Protein AF-A0A1Z9WC55-F1 (afdb_monomer_lite)

Foldseek 3Di:
DKAKDFDPPPDDDDPDFRWTWTDDPCFIWIAGPVRDIDDRHNDPVVRVVVVVVVVVVVVCVVVPPDD

Radius of gyration: 13.15 Å; chains: 1; bounding box: 20×32×38 Å

Structure (mmCIF, N/CA/C/O backbone):
data_AF-A0A1Z9WC55-F1
#
_entry.id   AF-A0A1Z9WC55-F1
#
loop_
_atom_site.group_PDB
_atom_site.id
_atom_site.type_symbol
_atom_site.label_atom_id
_atom_site.label_alt_id
_atom_site.label_comp_id
_atom_site.label_asym_id
_atom_site.label_entity_id
_atom_site.label_seq_id
_atom_site.pdbx_PDB_ins_code
_atom_site.Cartn_x
_atom_site.Cartn_y
_atom_site.Cartn_z
_atom_site.occupancy
_atom_site.B_iso_or_equiv
_atom_site.auth_seq_id
_atom_site.auth_comp_id
_atom_site.auth_asym_id
_atom_site.auth_atom_id
_atom_site.pdbx_PDB_model_num
ATOM 1 N N . MET A 1 1 ? -2.051 -18.311 -8.994 1.00 60.16 1 MET A N 1
ATOM 2 C CA . MET A 1 1 ? -1.688 -18.858 -7.663 1.00 60.16 1 MET A CA 1
ATOM 3 C C . MET A 1 1 ? -1.153 -17.706 -6.827 1.00 60.16 1 MET A C 1
ATOM 5 O O . MET A 1 1 ? -0.313 -16.978 -7.342 1.00 60.16 1 MET A O 1
ATOM 9 N N . LYS A 1 2 ? -1.653 -17.491 -5.605 1.00 65.62 2 LYS A N 1
ATOM 10 C CA . LYS A 1 2 ? -1.147 -16.430 -4.717 1.00 65.62 2 LYS A CA 1
ATOM 11 C C . LYS A 1 2 ? 0.141 -16.919 -4.053 1.00 65.62 2 LYS A C 1
ATOM 13 O O . LYS A 1 2 ? 0.146 -18.027 -3.516 1.00 65.62 2 LYS A O 1
ATOM 18 N N . LYS A 1 3 ? 1.222 -16.139 -4.100 1.00 70.06 3 LYS A N 1
ATOM 19 C CA . LYS A 1 3 ? 2.465 -16.463 -3.384 1.00 70.06 3 LYS A CA 1
ATOM 20 C C . LYS A 1 3 ? 2.566 -15.533 -2.178 1.00 70.06 3 LYS A C 1
ATOM 22 O O . LYS A 1 3 ? 2.848 -14.346 -2.325 1.00 70.06 3 LYS A O 1
ATOM 27 N N . LEU A 1 4 ? 2.266 -16.082 -1.004 1.00 67.38 4 LEU A N 1
ATOM 28 C CA . LEU A 1 4 ? 2.345 -15.383 0.278 1.00 67.38 4 LEU A CA 1
ATOM 29 C C . LEU A 1 4 ? 3.811 -15.252 0.690 1.00 67.38 4 LEU A C 1
ATOM 31 O O . LEU A 1 4 ? 4.554 -16.234 0.656 1.00 67.38 4 LEU A O 1
ATOM 35 N N . ILE A 1 5 ? 4.227 -14.038 1.042 1.00 65.19 5 ILE A N 1
ATOM 36 C CA . ILE A 1 5 ? 5.568 -13.757 1.549 1.00 65.19 5 ILE A CA 1
ATOM 37 C C . ILE A 1 5 ? 5.377 -13.103 2.915 1.00 65.19 5 ILE A C 1
ATOM 39 O O . ILE A 1 5 ? 5.298 -11.886 3.032 1.00 65.19 5 ILE A O 1
ATOM 43 N N . SER A 1 6 ? 5.273 -13.912 3.968 1.00 56.69 6 SER A N 1
ATOM 44 C CA . SER A 1 6 ? 5.218 -13.377 5.328 1.00 56.69 6 SER A CA 1
ATOM 45 C C . SER A 1 6 ? 6.540 -12.660 5.618 1.00 56.69 6 SER A C 1
ATOM 47 O O . SER A 1 6 ? 7.576 -13.295 5.796 1.00 56.69 6 SER A O 1
ATOM 49 N N . ILE A 1 7 ? 6.517 -11.328 5.605 1.00 58.72 7 ILE A N 1
ATOM 50 C CA . ILE A 1 7 ? 7.652 -10.512 6.028 1.00 58.72 7 ILE A CA 1
ATOM 51 C C . ILE A 1 7 ? 7.485 -10.302 7.530 1.00 58.72 7 ILE A C 1
ATOM 53 O O . ILE A 1 7 ? 6.643 -9.517 7.957 1.00 58.72 7 ILE A O 1
ATOM 57 N N . GLU A 1 8 ? 8.262 -11.027 8.331 1.00 52.59 8 GLU A N 1
ATOM 58 C CA . GLU A 1 8 ? 8.381 -10.753 9.764 1.00 52.59 8 GLU A CA 1
ATOM 59 C C . GLU A 1 8 ? 9.106 -9.412 9.944 1.00 52.59 8 GLU A C 1
ATOM 61 O O . GLU A 1 8 ? 10.316 -9.304 9.746 1.00 52.59 8 GLU A O 1
ATOM 66 N N . MET A 1 9 ? 8.353 -8.360 10.269 1.00 50.94 9 MET A N 1
ATOM 67 C CA . MET A 1 9 ? 8.922 -7.073 10.663 1.00 50.94 9 MET A CA 1
ATOM 68 C C . MET A 1 9 ? 9.439 -7.196 12.098 1.00 50.94 9 MET A C 1
ATOM 70 O O . MET A 1 9 ? 8.668 -7.127 13.051 1.00 50.94 9 MET A O 1
ATOM 74 N N . ASN A 1 10 ? 10.741 -7.430 12.254 1.00 45.78 10 ASN A N 1
ATOM 75 C CA . ASN A 1 10 ? 11.370 -7.604 13.559 1.00 45.78 10 ASN A CA 1
ATOM 76 C C . ASN A 1 10 ? 11.938 -6.272 14.079 1.00 45.78 10 ASN A C 1
ATOM 78 O O . ASN A 1 10 ? 13.140 -6.046 14.007 1.00 45.78 10 ASN A O 1
ATOM 82 N N . GLU A 1 11 ? 11.076 -5.400 14.605 1.00 44.25 11 GLU A N 1
ATOM 83 C CA . GLU A 1 11 ? 11.477 -4.313 15.509 1.00 44.25 11 GLU A CA 1
ATOM 84 C C . GLU A 1 11 ? 10.445 -4.179 16.640 1.00 44.25 11 GLU A C 1
ATOM 86 O O . GLU A 1 11 ? 9.358 -3.639 16.464 1.00 44.25 11 GLU A O 1
ATOM 91 N N . GLY A 1 12 ? 10.809 -4.747 17.796 1.00 41.78 12 GLY A N 1
ATOM 92 C CA . GLY A 1 12 ? 10.267 -4.521 19.142 1.00 41.78 12 GLY A CA 1
ATOM 93 C C . GLY A 1 12 ? 8.871 -3.904 19.269 1.00 41.78 12 GLY A C 1
ATOM 94 O O . GLY A 1 12 ? 8.741 -2.705 19.500 1.00 41.78 12 GLY A O 1
ATOM 95 N N . GLY A 1 13 ? 7.830 -4.735 19.260 1.00 38.56 13 GLY A N 1
ATOM 96 C CA . GLY A 1 13 ? 6.494 -4.307 19.667 1.00 38.56 13 GLY A CA 1
ATOM 97 C C . GLY A 1 13 ? 5.464 -5.415 19.526 1.00 38.56 13 GLY A C 1
ATOM 98 O O . GLY A 1 13 ? 4.980 -5.650 18.430 1.00 38.56 13 GLY A O 1
ATOM 99 N N . THR A 1 14 ? 5.149 -6.071 20.648 1.00 36.66 14 THR A N 1
ATOM 100 C CA . THR A 1 14 ? 3.930 -6.865 20.901 1.00 36.66 14 THR A CA 1
ATOM 101 C C . THR A 1 14 ? 3.442 -7.765 19.759 1.00 36.66 14 THR A C 1
ATOM 103 O O . THR A 1 14 ? 2.762 -7.343 18.830 1.00 36.66 14 THR A O 1
ATOM 106 N N . GLN A 1 15 ? 3.760 -9.045 19.924 1.00 45.41 15 GLN A N 1
ATOM 107 C CA . GLN A 1 15 ? 3.165 -10.230 19.314 1.00 45.41 15 GLN A CA 1
ATOM 108 C C . GLN A 1 15 ? 1.632 -10.110 19.152 1.00 45.41 15 GLN A C 1
ATOM 110 O O . GLN A 1 15 ? 0.923 -10.462 20.082 1.00 45.41 15 GLN A O 1
ATOM 115 N N . ASP A 1 16 ? 1.153 -9.576 18.015 1.00 44.34 16 ASP A N 1
ATOM 116 C CA . ASP A 1 16 ? -0.105 -9.988 17.342 1.00 44.34 16 ASP A CA 1
ATOM 117 C C . ASP A 1 16 ? -0.361 -9.325 15.964 1.00 44.34 16 ASP A C 1
ATOM 119 O O . ASP A 1 16 ? -1.186 -9.811 15.209 1.00 44.34 16 ASP A O 1
ATOM 123 N N . GLN A 1 17 ? 0.342 -8.259 15.556 1.00 54.19 17 GLN A N 1
ATOM 124 C CA . GLN A 1 17 ? -0.008 -7.536 14.312 1.00 54.19 17 GLN A CA 1
ATOM 125 C C . GLN A 1 17 ? 0.707 -8.081 13.064 1.00 54.19 17 GLN A C 1
ATOM 127 O O . GLN A 1 17 ? 1.614 -7.448 12.510 1.00 54.19 17 GLN A O 1
ATOM 132 N N . LYS A 1 18 ? 0.328 -9.277 12.606 1.00 58.81 18 LYS A N 1
ATOM 133 C CA . LYS A 1 18 ? 0.958 -9.917 11.441 1.00 58.81 18 LYS A CA 1
ATOM 134 C C . LYS A 1 18 ? 0.413 -9.326 10.134 1.00 58.81 18 LYS A C 1
ATOM 136 O O . LYS A 1 18 ? -0.513 -9.856 9.533 1.00 58.81 18 LYS A O 1
ATOM 141 N N . THR A 1 19 ? 0.996 -8.219 9.675 1.00 68.50 19 THR A N 1
ATOM 142 C CA . THR A 1 19 ? 0.680 -7.691 8.338 1.00 68.50 19 THR A CA 1
ATOM 143 C C . THR A 1 19 ? 1.440 -8.489 7.281 1.00 68.50 19 THR A C 1
ATOM 145 O O . THR A 1 19 ? 2.671 -8.509 7.280 1.00 68.50 19 THR A O 1
ATOM 148 N N . GLU A 1 20 ? 0.725 -9.145 6.369 1.00 80.38 20 GLU A N 1
ATOM 149 C CA . GLU A 1 20 ? 1.331 -10.032 5.371 1.00 80.38 20 GLU A CA 1
ATOM 150 C C . GLU A 1 20 ? 1.355 -9.370 3.991 1.00 80.38 20 GLU A C 1
ATOM 152 O O . GLU A 1 20 ? 0.314 -9.018 3.433 1.00 80.38 20 GLU A O 1
ATOM 157 N N . ILE A 1 21 ? 2.557 -9.199 3.434 1.00 85.50 21 ILE A N 1
ATOM 158 C CA . ILE A 1 21 ? 2.757 -8.769 2.047 1.00 85.50 21 ILE A CA 1
ATOM 159 C C . ILE A 1 21 ? 2.721 -10.009 1.149 1.00 85.50 21 ILE A C 1
ATOM 161 O O . ILE A 1 21 ? 3.276 -11.057 1.467 1.00 85.50 21 ILE A O 1
ATOM 165 N N . TYR A 1 22 ? 2.074 -9.930 -0.003 1.00 85.69 22 TYR A N 1
ATOM 166 C CA . TYR A 1 22 ? 2.020 -11.053 -0.929 1.00 85.69 22 TYR A CA 1
ATOM 167 C C . TYR A 1 22 ? 1.962 -10.587 -2.376 1.00 85.69 22 TYR A C 1
ATOM 169 O O . TYR A 1 22 ? 1.659 -9.430 -2.667 1.00 85.69 22 TYR A O 1
ATOM 177 N N . ILE A 1 23 ? 2.276 -11.504 -3.291 1.00 88.06 23 ILE A N 1
ATOM 178 C CA . ILE A 1 23 ? 2.211 -11.250 -4.728 1.00 88.06 23 ILE A CA 1
ATOM 179 C C . ILE A 1 23 ? 1.101 -12.091 -5.362 1.00 88.06 23 ILE A C 1
ATOM 181 O O . ILE A 1 23 ? 0.998 -13.308 -5.152 1.00 88.06 23 ILE A O 1
ATOM 185 N N . GLN A 1 24 ? 0.263 -11.426 -6.147 1.00 89.06 24 GLN A N 1
ATOM 186 C CA . GLN A 1 24 ? -0.808 -12.023 -6.932 1.00 89.06 24 GLN A CA 1
ATOM 187 C C . GLN A 1 24 ? -0.798 -11.385 -8.325 1.00 89.06 24 GLN A C 1
ATOM 189 O O . GLN A 1 24 ? -0.731 -10.170 -8.444 1.00 89.06 24 GLN A O 1
ATOM 194 N N . ASP A 1 25 ? -0.812 -12.206 -9.379 1.00 89.94 25 ASP A N 1
ATOM 195 C CA . ASP A 1 25 ? -0.834 -11.734 -10.775 1.00 89.94 25 ASP A CA 1
ATOM 196 C C . ASP A 1 25 ? 0.268 -10.704 -11.101 1.00 89.94 25 ASP A C 1
ATOM 198 O O . ASP A 1 25 ? 0.045 -9.710 -11.786 1.00 89.94 25 ASP A O 1
ATOM 202 N N . ASN A 1 26 ? 1.489 -10.946 -10.600 1.00 87.38 26 ASN A N 1
ATOM 203 C CA . ASN A 1 26 ? 2.648 -10.053 -10.750 1.00 87.38 26 ASN A CA 1
ATOM 204 C C . ASN A 1 26 ? 2.506 -8.672 -10.077 1.00 87.38 26 ASN A C 1
ATOM 206 O O . ASN A 1 26 ? 3.336 -7.790 -10.304 1.00 87.38 26 ASN A O 1
ATOM 210 N N . LEU A 1 27 ? 1.492 -8.500 -9.229 1.00 91.25 27 LEU A N 1
ATOM 211 C CA . LEU A 1 27 ? 1.221 -7.293 -8.460 1.00 91.25 27 LEU A CA 1
ATOM 212 C C . LEU A 1 27 ? 1.361 -7.580 -6.967 1.00 91.25 27 LEU A C 1
ATOM 214 O O . LEU A 1 27 ? 1.043 -8.668 -6.482 1.00 91.25 27 LEU A O 1
ATOM 218 N N . TRP A 1 28 ? 1.868 -6.593 -6.243 1.00 91.06 28 TRP A N 1
ATOM 219 C CA . TRP A 1 28 ? 2.111 -6.667 -4.812 1.00 91.06 28 TRP A CA 1
ATOM 220 C C . TRP A 1 28 ? 0.916 -6.133 -4.033 1.00 91.06 28 TRP A C 1
ATOM 222 O O . TRP A 1 28 ? 0.322 -5.122 -4.401 1.00 91.06 28 TRP A O 1
ATOM 232 N N . TYR A 1 29 ? 0.600 -6.803 -2.936 1.00 89.69 29 TYR A N 1
ATOM 233 C CA . TYR A 1 29 ? -0.496 -6.474 -2.036 1.00 89.69 29 TYR A CA 1
ATOM 234 C C . TYR A 1 29 ? -0.028 -6.640 -0.595 1.00 89.69 29 TYR A C 1
ATOM 236 O O . TYR A 1 29 ? 0.937 -7.359 -0.331 1.00 89.69 29 TYR A O 1
ATOM 244 N N . TYR A 1 30 ? -0.722 -6.005 0.341 1.00 87.75 30 TYR A N 1
ATOM 245 C CA . TYR A 1 30 ? -0.593 -6.327 1.757 1.00 87.75 30 TYR A CA 1
ATOM 246 C C . TYR A 1 30 ? -1.957 -6.405 2.425 1.00 87.75 30 TYR A C 1
ATOM 248 O O . TYR A 1 30 ? -2.877 -5.676 2.058 1.00 87.75 30 TYR A O 1
ATOM 256 N N . GLN A 1 31 ? -2.091 -7.300 3.397 1.00 85.50 31 GLN A N 1
ATOM 257 C CA . GLN A 1 31 ? -3.311 -7.438 4.181 1.00 85.50 31 GLN A CA 1
ATOM 258 C C . GLN A 1 31 ? -3.093 -6.859 5.572 1.00 85.50 31 GLN A C 1
ATOM 260 O O . GLN A 1 31 ? -2.206 -7.299 6.299 1.00 85.50 31 GLN A O 1
ATOM 265 N N . THR A 1 32 ? -3.896 -5.857 5.922 1.00 80.31 32 THR A N 1
ATOM 266 C CA . THR A 1 32 ? -3.932 -5.298 7.278 1.00 80.31 32 THR A CA 1
ATOM 267 C C . THR A 1 32 ? -4.555 -6.294 8.253 1.00 80.31 32 THR A C 1
ATOM 269 O O . THR A 1 32 ? -5.319 -7.167 7.850 1.00 80.31 32 THR A O 1
ATOM 272 N N . ASP A 1 33 ? -4.305 -6.099 9.546 1.00 74.00 33 ASP A N 1
ATOM 273 C CA . ASP A 1 33 ? -4.871 -6.904 10.638 1.00 74.00 33 ASP A CA 1
ATOM 274 C C . ASP A 1 33 ? -6.411 -7.019 10.593 1.00 74.00 33 ASP A C 1
ATOM 276 O O . ASP A 1 33 ? -7.004 -8.036 10.934 1.00 74.00 33 ASP A O 1
ATOM 280 N N . LYS A 1 34 ? -7.079 -6.006 10.028 1.00 75.62 34 LYS A N 1
ATOM 281 C CA . LYS A 1 34 ? -8.536 -5.988 9.820 1.00 75.62 34 LYS A CA 1
ATOM 282 C C . LYS A 1 34 ? -9.009 -6.856 8.648 1.00 75.62 34 LYS A C 1
ATOM 284 O O . LYS A 1 34 ? -10.176 -6.792 8.268 1.00 75.62 34 LYS A O 1
ATOM 289 N N . GLY A 1 35 ? -8.105 -7.595 8.011 1.00 79.12 35 GLY A N 1
ATOM 290 C CA . GLY A 1 35 ? -8.365 -8.358 6.797 1.00 79.12 35 GLY A CA 1
ATOM 291 C C . GLY A 1 35 ? -8.490 -7.501 5.535 1.00 79.12 35 GLY A C 1
ATOM 292 O O . GLY A 1 35 ? -8.755 -8.053 4.467 1.00 79.12 35 GLY A O 1
ATOM 293 N N . GLN A 1 36 ? -8.286 -6.180 5.621 1.00 84.12 36 GLN A N 1
ATOM 294 C CA . GLN A 1 36 ? -8.368 -5.289 4.464 1.00 84.12 36 GLN A CA 1
ATOM 295 C C . GLN A 1 36 ? -7.115 -5.433 3.601 1.00 84.12 36 GLN A C 1
ATOM 297 O O . GLN A 1 36 ? -5.996 -5.213 4.069 1.00 84.12 36 GLN A O 1
ATOM 302 N N . GLU A 1 37 ? -7.335 -5.782 2.340 1.00 88.69 37 GLU A N 1
ATOM 303 C CA . GLU A 1 37 ? -6.321 -5.881 1.300 1.00 88.69 37 GLU A CA 1
ATOM 304 C C . GLU A 1 37 ? -6.033 -4.500 0.707 1.00 88.69 37 GLU A C 1
ATOM 306 O O . GLU A 1 37 ? -6.950 -3.777 0.311 1.00 88.69 37 GLU A O 1
ATOM 311 N N . ILE A 1 38 ? -4.755 -4.139 0.643 1.00 88.19 38 ILE A N 1
ATOM 312 C CA . ILE A 1 38 ? -4.283 -2.887 0.065 1.00 88.19 38 ILE A CA 1
ATOM 313 C C . ILE A 1 38 ? -3.344 -3.193 -1.099 1.00 88.19 38 ILE A C 1
ATOM 315 O O . ILE 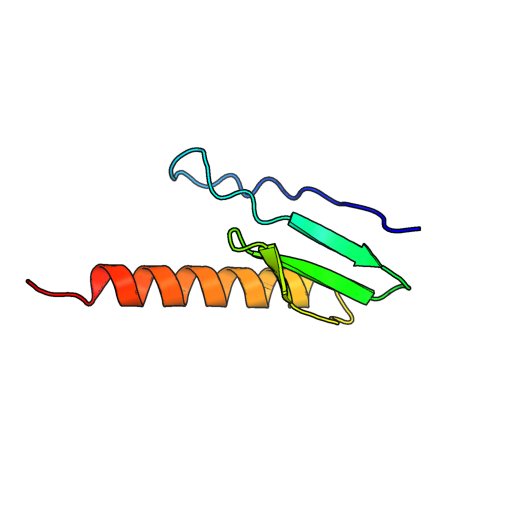A 1 38 ? -2.398 -3.972 -0.975 1.00 88.19 38 ILE A O 1
ATOM 319 N N . GLY A 1 39 ? -3.608 -2.546 -2.230 1.00 88.94 39 GLY A N 1
ATOM 320 C CA . GLY A 1 39 ? -2.889 -2.700 -3.489 1.00 88.94 39 GLY A CA 1
ATOM 321 C C . GLY A 1 39 ? -3.792 -2.317 -4.66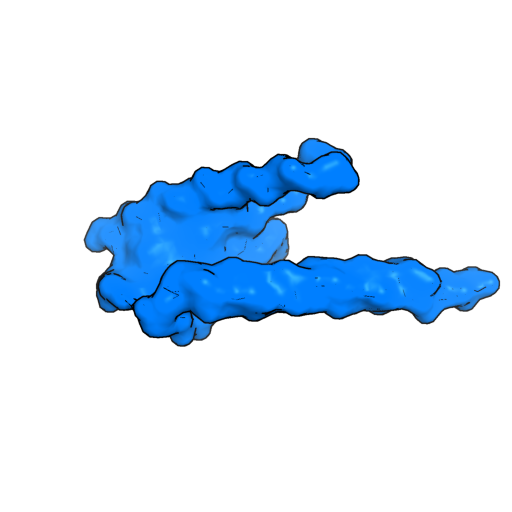7 1.00 88.94 39 GLY A C 1
ATOM 322 O O . GLY A 1 39 ? -4.862 -1.742 -4.450 1.00 88.94 39 GLY A O 1
ATOM 323 N N . PRO A 1 40 ? -3.403 -2.642 -5.910 1.00 91.62 40 PRO A N 1
ATOM 324 C CA . PRO A 1 40 ? -2.146 -3.281 -6.305 1.00 91.62 40 PRO A CA 1
ATOM 325 C C . PRO A 1 40 ? -0.945 -2.324 -6.327 1.00 91.62 40 PRO A C 1
ATOM 327 O O . PRO A 1 40 ? -1.062 -1.167 -6.727 1.00 91.62 40 PRO A O 1
ATOM 330 N N . PHE A 1 41 ? 0.234 -2.845 -5.994 1.00 91.56 41 PHE A N 1
ATOM 331 C CA . PHE A 1 41 ? 1.523 -2.167 -6.132 1.00 91.56 41 PHE A CA 1
ATOM 332 C C . PHE A 1 41 ? 2.379 -2.840 -7.208 1.00 91.56 41 PHE A C 1
ATOM 334 O O . PHE A 1 41 ? 2.316 -4.056 -7.406 1.00 91.56 41 PHE A O 1
ATOM 341 N N . ARG A 1 42 ? 3.209 -2.057 -7.904 1.00 92.31 42 ARG A N 1
ATOM 342 C CA . ARG A 1 42 ? 4.117 -2.595 -8.930 1.00 92.31 42 ARG A CA 1
ATOM 343 C C . ARG A 1 42 ? 5.354 -3.228 -8.312 1.00 92.31 42 ARG A C 1
ATOM 345 O O . ARG A 1 42 ? 5.831 -4.242 -8.818 1.00 92.31 42 ARG A O 1
ATOM 352 N N . TYR A 1 43 ? 5.847 -2.660 -7.215 1.00 90.81 43 TYR A N 1
ATOM 353 C CA . TYR A 1 43 ? 7.043 -3.141 -6.530 1.00 90.81 43 TYR A CA 1
ATOM 354 C C . TYR A 1 43 ? 6.775 -3.489 -5.062 1.00 90.81 43 TYR A C 1
ATOM 356 O O . TYR A 1 43 ? 5.985 -2.836 -4.381 1.00 90.81 43 TYR A O 1
ATOM 364 N N . GLN A 1 44 ? 7.513 -4.473 -4.538 1.00 85.94 44 GLN A N 1
ATOM 365 C CA . GLN A 1 44 ? 7.479 -4.846 -3.119 1.00 85.94 44 GLN A CA 1
ATOM 366 C C . GLN A 1 44 ? 7.797 -3.657 -2.208 1.00 85.94 44 GLN A C 1
ATOM 368 O O . GLN A 1 44 ? 7.118 -3.431 -1.210 1.00 85.94 44 GLN A O 1
ATOM 373 N N . SER A 1 45 ? 8.823 -2.878 -2.564 1.00 88.06 45 SER A N 1
ATOM 374 C CA . SER A 1 45 ? 9.266 -1.717 -1.789 1.00 88.06 45 SER A CA 1
ATOM 375 C 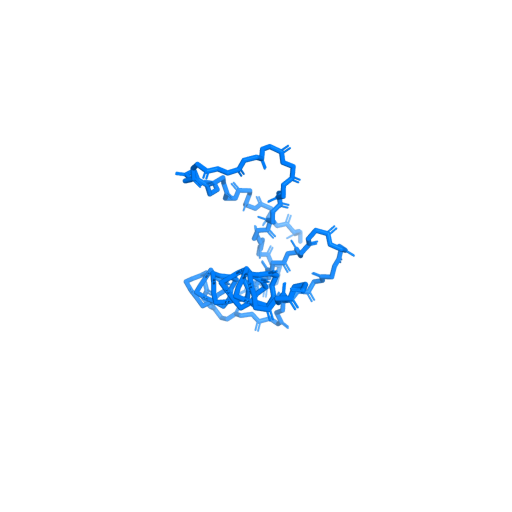C . SER A 1 45 ? 8.194 -0.632 -1.691 1.00 88.06 45 SER A C 1
ATOM 377 O O . SER A 1 45 ? 8.145 0.072 -0.683 1.00 88.06 45 SER A O 1
ATOM 379 N N . GLU A 1 46 ? 7.321 -0.506 -2.699 1.00 88.44 46 GLU A N 1
ATOM 380 C CA . GLU A 1 46 ? 6.176 0.409 -2.648 1.00 88.44 46 GLU A CA 1
ATOM 381 C C . GLU A 1 46 ? 5.158 -0.065 -1.614 1.00 88.44 46 GLU A C 1
ATOM 383 O O . GLU A 1 46 ? 4.798 0.711 -0.731 1.00 88.44 46 GLU A O 1
ATOM 388 N N . ALA A 1 47 ? 4.760 -1.341 -1.674 1.00 88.25 47 ALA A N 1
ATOM 389 C CA . ALA A 1 47 ? 3.840 -1.938 -0.707 1.00 88.25 47 ALA A CA 1
ATOM 390 C C . ALA A 1 47 ? 4.379 -1.808 0.729 1.00 88.25 47 ALA A C 1
ATOM 392 O O . ALA A 1 47 ? 3.660 -1.381 1.629 1.00 88.25 47 ALA A O 1
ATOM 393 N N . GLN A 1 48 ? 5.669 -2.092 0.930 1.00 86.38 48 GLN A N 1
ATOM 394 C CA . GLN A 1 48 ? 6.323 -2.006 2.235 1.00 86.38 48 GLN A CA 1
ATOM 395 C C . GLN A 1 48 ? 6.441 -0.565 2.750 1.00 86.38 48 GLN A C 1
ATOM 397 O O . GLN A 1 48 ? 6.155 -0.304 3.918 1.00 86.38 48 GLN A O 1
ATOM 402 N N . SER A 1 49 ? 6.823 0.385 1.891 1.00 87.44 49 SER A N 1
ATOM 403 C CA . SER A 1 49 ? 6.912 1.801 2.276 1.00 87.44 49 SER A CA 1
ATOM 404 C C . SER A 1 49 ? 5.541 2.382 2.614 1.00 87.44 49 SER A C 1
ATOM 406 O O . SER A 1 49 ? 5.417 3.180 3.542 1.00 87.44 49 SER A O 1
ATOM 408 N N . ASN A 1 50 ? 4.509 1.979 1.872 1.00 87.62 50 ASN A N 1
ATOM 409 C CA . ASN A 1 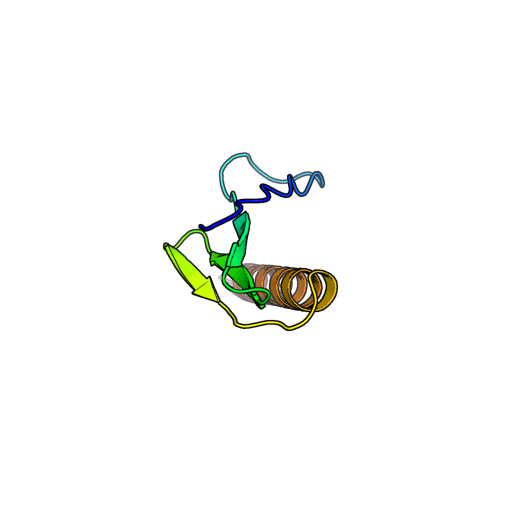50 ? 3.137 2.402 2.118 1.00 87.62 50 ASN A CA 1
ATOM 410 C C . ASN A 1 50 ? 2.619 1.836 3.449 1.00 87.62 50 ASN A C 1
ATOM 412 O O . ASN A 1 50 ? 2.085 2.582 4.265 1.00 87.62 50 ASN A O 1
ATOM 416 N N . LEU A 1 51 ? 2.883 0.553 3.709 1.00 85.31 51 LEU A N 1
ATOM 417 C CA . LEU A 1 51 ? 2.549 -0.094 4.973 1.00 85.31 51 LEU A CA 1
ATOM 418 C C . LEU A 1 51 ? 3.237 0.579 6.172 1.00 85.31 51 LEU A C 1
ATOM 420 O O . LEU A 1 51 ? 2.580 0.888 7.161 1.00 85.31 51 LEU A O 1
ATOM 424 N N . ASN A 1 52 ? 4.538 0.864 6.084 1.00 85.50 52 ASN A N 1
ATOM 425 C CA . ASN A 1 52 ? 5.259 1.525 7.176 1.00 85.50 52 ASN A CA 1
ATOM 426 C C . ASN A 1 52 ? 4.691 2.928 7.476 1.00 85.50 52 ASN A C 1
ATOM 428 O O . ASN A 1 52 ? 4.497 3.295 8.637 1.00 85.50 52 ASN A O 1
ATOM 432 N N . LYS A 1 53 ? 4.336 3.693 6.432 1.00 86.25 53 LYS A N 1
ATOM 433 C CA . LYS A 1 53 ? 3.633 4.975 6.599 1.00 86.25 53 LYS A CA 1
ATOM 434 C C . LYS A 1 53 ? 2.285 4.797 7.291 1.00 86.25 53 LYS A C 1
ATOM 436 O O . LYS A 1 53 ? 2.034 5.481 8.276 1.00 86.25 53 LYS A O 1
ATOM 441 N N . PHE A 1 54 ? 1.474 3.841 6.843 1.00 84.31 54 PHE A N 1
ATOM 442 C CA . PHE A 1 54 ? 0.167 3.556 7.433 1.00 84.31 54 PHE A CA 1
ATOM 443 C C . PHE A 1 54 ? 0.264 3.195 8.924 1.00 84.31 54 PHE A C 1
ATOM 445 O O . PHE A 1 54 ? -0.470 3.743 9.746 1.00 84.31 54 PHE A O 1
ATOM 452 N N . LEU A 1 55 ? 1.209 2.327 9.297 1.00 81.94 55 LEU A N 1
ATOM 453 C CA . LEU A 1 55 ? 1.464 1.968 10.697 1.00 81.94 55 LEU A CA 1
ATOM 454 C C . LEU A 1 55 ? 1.945 3.171 11.519 1.00 81.94 55 LEU A C 1
ATOM 456 O O . LEU A 1 55 ? 1.496 3.368 12.649 1.00 81.94 55 LEU A O 1
ATOM 460 N N . SER A 1 56 ? 2.820 3.999 10.945 1.00 83.44 56 SER A N 1
ATOM 461 C CA . SER A 1 56 ? 3.307 5.222 11.589 1.00 83.44 56 SER A CA 1
ATOM 462 C C . SER A 1 56 ? 2.180 6.233 11.825 1.00 83.44 56 SER A C 1
ATOM 464 O O . SER A 1 56 ? 2.100 6.810 12.906 1.00 83.44 56 SER A O 1
ATOM 466 N N . GLU A 1 57 ? 1.281 6.421 10.855 1.00 83.50 57 GLU A N 1
ATOM 467 C C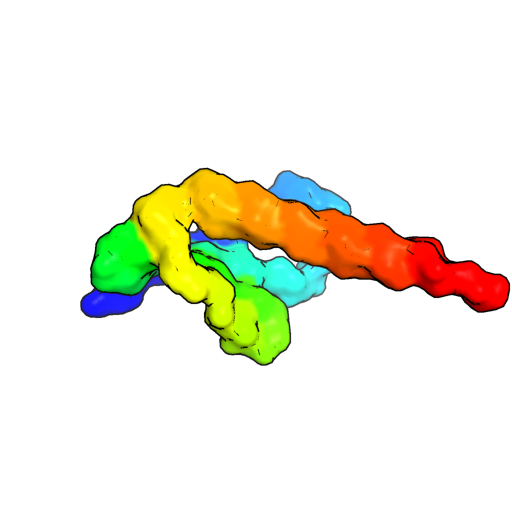A . GLU A 1 57 ? 0.101 7.285 10.991 1.00 83.50 57 GLU A CA 1
ATOM 468 C C . GLU A 1 57 ? -0.880 6.750 12.040 1.00 83.50 57 GLU A C 1
ATOM 470 O O . GLU A 1 57 ? -1.396 7.521 12.849 1.00 83.50 57 GLU A O 1
ATOM 475 N N . LEU A 1 58 ? -1.113 5.433 12.077 1.00 81.69 58 LEU A N 1
ATOM 476 C CA . LEU A 1 58 ? -1.933 4.807 13.117 1.00 81.69 58 LEU A CA 1
ATOM 477 C C . LEU A 1 58 ? -1.347 5.036 14.511 1.00 81.69 58 LEU A C 1
ATOM 479 O O . LEU A 1 58 ? -2.083 5.417 15.420 1.00 81.69 58 LEU A O 1
ATOM 483 N N . LYS A 1 59 ? -0.031 4.856 14.667 1.00 80.44 59 LYS A N 1
ATOM 484 C CA . LYS A 1 59 ? 0.661 5.099 15.936 1.00 80.44 59 LYS A CA 1
ATOM 485 C C . LYS A 1 59 ? 0.560 6.563 16.355 1.00 80.44 59 LYS A C 1
ATOM 487 O O . LYS A 1 59 ? 0.202 6.835 17.491 1.00 80.44 59 LYS A O 1
ATOM 492 N N . GLN A 1 60 ? 0.789 7.498 15.432 1.00 83.00 60 GLN A N 1
ATOM 493 C CA . GLN A 1 60 ? 0.645 8.929 15.716 1.00 83.00 60 GLN A CA 1
ATOM 494 C C . GLN A 1 60 ? -0.777 9.297 16.141 1.00 83.00 60 GLN A C 1
ATOM 496 O O . GLN A 1 60 ? -0.942 10.081 17.065 1.00 83.00 60 GLN A O 1
ATOM 501 N N . ARG A 1 61 ? -1.807 8.723 15.507 1.00 78.44 61 ARG A N 1
ATOM 502 C CA . ARG A 1 61 ? -3.206 8.958 15.900 1.00 78.44 61 ARG A CA 1
ATOM 503 C C . ARG A 1 61 ? -3.551 8.353 17.257 1.00 78.44 61 ARG A C 1
ATOM 505 O O . ARG A 1 61 ? -4.403 8.907 17.937 1.00 78.44 61 ARG A O 1
ATOM 512 N N . LEU A 1 62 ? -2.922 7.239 17.626 1.00 77.94 62 LEU A N 1
ATOM 513 C CA . LEU A 1 62 ? -3.106 6.610 18.932 1.00 77.94 62 LEU A CA 1
ATOM 514 C C . LEU A 1 62 ? -2.413 7.406 20.052 1.00 77.94 62 LEU A C 1
ATOM 516 O O . LEU A 1 62 ? -2.991 7.570 21.118 1.00 77.94 62 LEU A O 1
ATOM 520 N N . ASP A 1 63 ? -1.206 7.925 19.800 1.00 71.75 63 ASP A N 1
ATOM 521 C CA . ASP A 1 63 ? -0.461 8.787 20.734 1.00 71.75 63 ASP A CA 1
ATOM 522 C C . ASP A 1 63 ? -1.063 10.203 20.849 1.00 71.75 63 ASP A C 1
ATOM 524 O O . ASP A 1 63 ? -0.943 10.852 21.885 1.00 71.75 63 ASP A O 1
ATOM 528 N N . ALA A 1 64 ? -1.717 10.698 19.794 1.00 65.12 64 ALA A N 1
ATOM 529 C CA . ALA A 1 64 ? -2.324 12.030 19.744 1.00 65.12 64 ALA A CA 1
ATOM 530 C C . ALA A 1 64 ? -3.750 12.100 20.324 1.00 65.12 64 ALA A C 1
ATOM 532 O O . ALA A 1 64 ? -4.452 13.073 20.049 1.00 65.12 64 ALA A O 1
ATOM 533 N N . ASP A 1 65 ? -4.174 11.113 21.119 1.00 54.06 65 ASP A N 1
ATOM 534 C CA . ASP A 1 65 ? -5.367 11.198 21.971 1.00 54.06 65 ASP A CA 1
ATOM 535 C C . ASP A 1 65 ? -4.939 11.626 23.394 1.00 54.06 65 ASP A C 1
ATOM 537 O O . ASP A 1 65 ? -4.689 10.780 24.258 1.00 54.06 65 ASP A O 1
ATOM 541 N N . PRO A 1 66 ? -4.758 12.937 23.668 1.00 50.66 66 PRO A N 1
ATOM 542 C CA . PRO A 1 66 ? -4.592 13.413 25.028 1.00 50.66 66 PRO A CA 1
ATOM 543 C C . PRO A 1 66 ? -5.945 13.300 25.730 1.00 50.66 66 PRO A C 1
ATOM 545 O O . PRO A 1 66 ? -6.894 14.019 25.415 1.00 50.66 66 PRO A O 1
ATOM 548 N N . LYS A 1 67 ? -6.015 12.375 26.682 1.00 45.53 67 LYS A N 1
ATOM 549 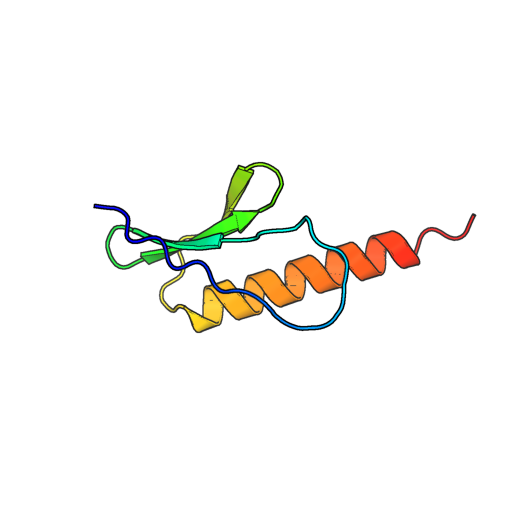C CA . LYS A 1 67 ? -7.051 12.351 27.711 1.00 45.53 67 LYS A CA 1
ATOM 550 C C . LYS A 1 67 ? -7.075 13.656 28.513 1.00 45.53 67 LYS A C 1
ATOM 552 O O . LYS A 1 67 ? -5.978 14.186 28.804 1.00 45.53 67 LYS A O 1
#

pLDDT: mean 74.53, std 16.43, range [36.66, 92.31]

Secondary structure (DSSP, 8-state):
--EEE-----SSS-TT---EEEEETTEEEEE-TTS-EEEEESSHHHHHHHHHHHHHHHHHHHHT---

Sequence (67 aa):
MKKLISIEMNEGGTQDQKTEIYIQDNLWYYQTDKGQEIGPFRYQSEAQSNLNKFLSELKQRLDADPK